Protein AF-A0A7S2IXT4-F1 (afdb_monomer_lite)

InterPro domains:
  IPR002108 Actin-depolymerising factor homology domain [PF00241] (6-108)
  IPR002108 Actin-depolymerising factor homology domain [PS51263] (1-108)
  IPR029006 ADF-H/Gelsolin-like domain superfamily [G3DSA:3.40.20.10] (1-112)

pLDDT: mean 83.12, std 17.05, range [40.16, 97.81]

Radius of gyration: 21.41 Å; chains: 1; bounding box: 54×70×47 Å

Secondary structure (DSSP, 8-state):
----TTT-------SSHHHHHHHHHHH-TT-EEEEEEEEEESSGGG-EEEEEEEEEE-TTS-HHHHHHHHTTHHHHHHHHHTTS-EEEEEEESSGGG--HHHHHHHHHHHHHHHHHHH-S---HHHHSSHHHHHHHHHHHHHHHSPP------PPPP------

Organism: NCBI:txid327968

Foldseek 3Di:
DADDLVVNDDQDDDLPFLVRVLVSLQVCLQDFDWDWGWFWFADDPLIDIAIEIETEHRQNHDPVNCVVRCVCVVSNVVSVCVVDPHQYYDYYDHSVVSDPVVVLVRSLVSVVVVVVVVDDDDPSPVRRDPVRRVVRSVVVVVVPPDPPDPDPPDPDDPDDDDD

Sequence (163 aa):
LQADPEALELVEGGEDSIEGMQRCIEGHPDLVMFGLLRMGFGEGRLRRTKYVFVHANGTGVSAVARGRLGANRSQMEEALGQLATITTAVEINDVKDLTLEDLIERVRKAAIIDDEVLGADSPSRSSYSVEAFRDALKEEQIAVTPTPTPEAAAPAPLIWKEK

Structure (mmCIF, N/CA/C/O backbone):
data_AF-A0A7S2IXT4-F1
#
_entry.id   AF-A0A7S2IXT4-F1
#
loop_
_atom_site.group_PDB
_atom_site.id
_atom_site.type_symbol
_atom_site.label_atom_id
_atom_site.label_alt_id
_atom_site.label_comp_id
_atom_site.label_asym_id
_atom_site.label_entity_id
_atom_site.label_seq_id
_atom_site.pdbx_PDB_ins_code
_atom_site.Cartn_x
_atom_site.Cartn_y
_atom_site.Cartn_z
_atom_site.occupancy
_atom_site.B_iso_or_equiv
_atom_site.auth_seq_id
_atom_site.auth_comp_id
_atom_site.auth_asym_id
_atom_site.auth_atom_id
_atom_site.pdbx_PDB_model_num
ATOM 1 N N . LEU A 1 1 ? -13.163 -8.308 12.264 1.00 54.47 1 LEU A N 1
ATOM 2 C CA . LEU A 1 1 ? -11.821 -8.742 11.833 1.00 54.47 1 LEU A CA 1
ATOM 3 C C . LEU A 1 1 ? -10.814 -7.919 12.622 1.00 54.47 1 LEU A C 1
ATOM 5 O O . LEU A 1 1 ? -10.891 -6.695 12.593 1.00 54.47 1 LEU A O 1
ATOM 9 N N . GLN A 1 2 ? -10.006 -8.567 13.455 1.00 64.44 2 GLN A N 1
ATOM 10 C CA . GLN A 1 2 ? -8.905 -7.923 14.173 1.00 64.44 2 GLN A CA 1
ATOM 11 C C . GLN A 1 2 ? -7.651 -8.163 13.334 1.00 64.44 2 GLN A C 1
ATOM 13 O O . GLN A 1 2 ? -7.458 -9.280 12.875 1.00 64.44 2 GLN A O 1
ATOM 18 N N . ALA A 1 3 ? -6.836 -7.137 13.089 1.00 74.75 3 ALA A N 1
ATOM 19 C CA . ALA A 1 3 ? -5.585 -7.320 12.360 1.00 74.75 3 ALA A CA 1
ATOM 20 C C . ALA A 1 3 ? -4.638 -8.203 13.184 1.00 74.75 3 ALA A C 1
ATOM 22 O O . ALA A 1 3 ? -4.150 -7.768 14.229 1.00 74.75 3 ALA A O 1
ATOM 23 N N . ASP A 1 4 ? -4.444 -9.441 12.739 1.00 84.19 4 ASP A N 1
ATOM 24 C CA . ASP A 1 4 ? -3.664 -10.471 13.418 1.00 84.19 4 ASP A CA 1
ATOM 25 C C . ASP A 1 4 ? -2.432 -10.832 12.561 1.00 84.19 4 ASP A C 1
ATOM 27 O O . ASP A 1 4 ? -2.603 -11.310 11.433 1.00 84.19 4 ASP A O 1
ATOM 31 N N . PRO A 1 5 ? -1.204 -10.588 13.059 1.00 83.19 5 PRO A N 1
ATOM 32 C CA . PRO A 1 5 ? 0.028 -10.839 12.314 1.00 83.19 5 PRO A CA 1
ATOM 33 C C . PRO A 1 5 ? 0.369 -12.326 12.155 1.00 83.19 5 PRO A C 1
ATOM 35 O O . PRO A 1 5 ? 1.197 -12.654 11.310 1.00 83.19 5 PRO A O 1
ATOM 38 N N . GLU A 1 6 ? -0.247 -13.221 12.932 1.00 85.56 6 GLU A N 1
ATOM 39 C CA . GLU A 1 6 ? -0.055 -14.668 12.800 1.00 85.56 6 GLU A CA 1
ATOM 40 C C . GLU A 1 6 ? -1.083 -15.279 11.846 1.00 85.56 6 GLU A C 1
ATOM 42 O O . GLU A 1 6 ? -0.736 -16.106 11.001 1.00 85.56 6 GLU A O 1
ATOM 47 N N . ALA A 1 7 ? -2.349 -14.866 11.965 1.00 86.50 7 ALA A N 1
ATOM 48 C CA . ALA A 1 7 ? -3.427 -15.416 11.147 1.00 86.50 7 ALA A CA 1
ATOM 49 C C . ALA A 1 7 ? -3.449 -14.846 9.719 1.00 86.50 7 ALA A C 1
ATOM 51 O O . ALA A 1 7 ? -3.840 -15.564 8.799 1.00 86.50 7 ALA A O 1
ATOM 52 N N . LEU A 1 8 ? -3.042 -13.578 9.536 1.00 83.56 8 LEU A N 1
ATOM 53 C CA . LEU A 1 8 ? -3.013 -12.864 8.249 1.00 83.56 8 LEU A CA 1
ATOM 54 C C . LEU A 1 8 ? -4.274 -13.104 7.398 1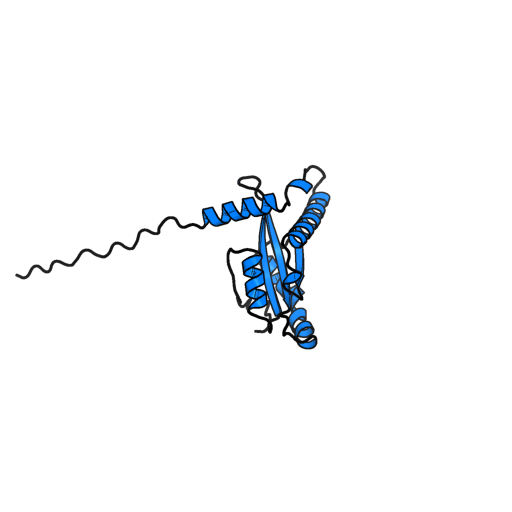.00 83.56 8 LEU A C 1
ATOM 56 O O . LEU A 1 8 ? -4.194 -13.467 6.223 1.00 83.56 8 LEU A O 1
ATOM 60 N N . GLU A 1 9 ? -5.450 -12.924 8.006 1.00 89.94 9 GLU A N 1
ATOM 61 C CA . GLU A 1 9 ? -6.727 -13.154 7.328 1.00 89.94 9 GLU A CA 1
ATOM 62 C C . GLU A 1 9 ? -6.841 -12.287 6.066 1.00 89.94 9 GLU A C 1
ATOM 64 O O . GLU A 1 9 ? -6.780 -11.054 6.117 1.00 89.94 9 GLU A O 1
ATOM 69 N N . LEU A 1 10 ? -7.010 -12.947 4.920 1.00 91.75 10 LEU A N 1
ATOM 70 C CA . LEU A 1 10 ? -7.128 -12.276 3.635 1.00 91.75 10 LEU A CA 1
ATOM 71 C C . LEU A 1 10 ? -8.504 -11.618 3.511 1.00 91.75 10 LEU A C 1
ATOM 73 O O . LEU A 1 10 ? -9.526 -12.302 3.522 1.00 91.75 10 LEU A O 1
ATOM 77 N N . VAL A 1 11 ? -8.513 -10.296 3.339 1.00 93.00 11 VAL A N 1
ATOM 78 C CA . VAL A 1 11 ? -9.725 -9.540 2.989 1.00 93.00 11 VAL A CA 1
ATOM 79 C C . VAL A 1 11 ? -10.005 -9.681 1.495 1.00 93.00 11 VAL A C 1
ATOM 81 O O . VAL A 1 11 ? -11.072 -10.138 1.099 1.00 93.00 11 VAL A O 1
ATOM 84 N N . GLU A 1 12 ? -9.024 -9.325 0.665 1.00 93.56 12 GLU A N 1
ATOM 85 C CA . GLU A 1 12 ? -9.125 -9.361 -0.792 1.00 93.56 12 GLU A CA 1
ATOM 86 C C . GLU A 1 12 ? -7.722 -9.388 -1.420 1.00 93.56 12 GLU A C 1
ATOM 88 O O . GLU A 1 12 ? -6.735 -9.011 -0.782 1.00 93.56 12 GLU A O 1
ATOM 93 N N . GLY A 1 13 ? -7.627 -9.817 -2.677 1.00 92.06 13 GLY A N 1
ATOM 94 C CA . GLY A 1 13 ? -6.412 -9.760 -3.485 1.00 92.06 13 GLY A CA 1
ATOM 95 C C . GLY A 1 13 ? -6.754 -9.795 -4.973 1.00 92.06 13 GLY A C 1
ATOM 96 O O . GLY A 1 13 ? -7.790 -10.330 -5.361 1.00 92.06 13 GLY A O 1
ATOM 97 N N . GLY A 1 14 ? -5.890 -9.226 -5.809 1.00 92.25 14 GLY A N 1
ATOM 98 C CA . GLY A 1 14 ? -6.131 -9.140 -7.245 1.00 92.25 14 GLY A CA 1
ATOM 99 C C . GLY A 1 14 ? -4.959 -8.534 -8.009 1.00 92.25 14 GLY A C 1
ATOM 100 O O . GLY A 1 14 ? -3.920 -8.207 -7.433 1.00 92.25 14 GLY A O 1
ATOM 101 N N . GLU A 1 15 ? -5.143 -8.390 -9.317 1.00 90.69 15 GLU A N 1
ATOM 102 C CA . GLU A 1 15 ? -4.109 -7.937 -10.260 1.00 90.69 15 GLU A CA 1
ATOM 103 C C . GLU A 1 15 ? -4.341 -6.509 -10.767 1.00 90.69 15 GLU A C 1
ATOM 105 O O . GLU A 1 15 ? -3.481 -5.927 -11.425 1.00 90.69 15 GLU A O 1
ATOM 110 N N . ASP A 1 16 ? -5.461 -5.902 -10.373 1.00 90.12 16 ASP A N 1
ATOM 111 C CA . ASP A 1 16 ? -5.884 -4.552 -10.766 1.00 90.12 16 ASP A CA 1
ATOM 112 C C . ASP A 1 16 ? -5.053 -3.441 -10.088 1.00 90.12 16 ASP A C 1
ATOM 114 O O . ASP A 1 16 ? -5.397 -2.259 -10.130 1.00 90.12 16 ASP A O 1
ATOM 118 N N . SER A 1 17 ? -3.950 -3.818 -9.436 1.00 93.19 17 SER A N 1
ATOM 119 C CA . SER A 1 17 ? -3.000 -2.930 -8.776 1.00 93.19 17 SER A CA 1
ATOM 120 C C . SER A 1 17 ? -3.696 -1.926 -7.839 1.00 93.19 17 SER A C 1
ATOM 122 O O . SER A 1 17 ? -4.489 -2.317 -6.979 1.00 93.19 17 SER A O 1
ATOM 124 N N . ILE A 1 18 ? -3.385 -0.635 -7.975 1.00 94.31 18 ILE A N 1
ATOM 125 C CA . ILE A 1 18 ? -3.924 0.443 -7.140 1.00 94.31 18 ILE A CA 1
ATOM 126 C C . ILE A 1 18 ? -5.448 0.495 -7.211 1.00 94.31 18 ILE A C 1
ATOM 128 O O . ILE A 1 18 ? -6.078 0.661 -6.174 1.00 94.31 18 ILE A O 1
ATOM 132 N N . GLU A 1 19 ? -6.050 0.313 -8.388 1.00 94.31 19 GLU A N 1
ATOM 133 C CA . GLU A 1 19 ? -7.507 0.404 -8.549 1.00 94.31 19 GLU A CA 1
ATOM 134 C C . GLU A 1 19 ? -8.226 -0.702 -7.765 1.00 94.31 19 GLU A C 1
ATOM 136 O O . GLU A 1 19 ? -9.224 -0.447 -7.089 1.00 94.31 19 GLU A O 1
ATOM 141 N N . GLY A 1 20 ? -7.694 -1.928 -7.803 1.00 94.81 20 GLY A N 1
ATOM 142 C CA . GLY A 1 20 ? -8.200 -3.039 -6.992 1.00 94.81 20 GLY A CA 1
ATOM 143 C C . GLY A 1 20 ? -8.073 -2.758 -5.496 1.00 94.81 20 GLY A C 1
ATOM 144 O O . GLY A 1 20 ? -9.020 -2.954 -4.736 1.00 94.81 20 GLY A O 1
ATOM 145 N N . MET A 1 21 ? -6.927 -2.220 -5.076 1.00 95.12 21 MET A N 1
ATOM 146 C CA . MET A 1 21 ? -6.692 -1.867 -3.677 1.00 95.12 21 MET A CA 1
ATOM 147 C C . MET A 1 21 ? -7.617 -0.744 -3.190 1.00 95.12 21 MET A C 1
ATOM 149 O O . MET A 1 21 ? -8.178 -0.853 -2.103 1.00 95.12 21 MET A O 1
ATOM 153 N N . GLN A 1 22 ? -7.815 0.307 -3.987 1.00 95.94 22 GLN A N 1
ATOM 154 C CA . GLN A 1 22 ? -8.740 1.398 -3.673 1.00 95.94 22 GLN A CA 1
ATOM 155 C C . GLN A 1 22 ? -10.167 0.873 -3.492 1.00 95.94 22 GLN A C 1
ATOM 157 O O . GLN A 1 22 ? -10.806 1.164 -2.482 1.00 95.94 22 GLN A O 1
ATOM 162 N N . ARG A 1 23 ? -10.630 0.031 -4.422 1.00 96.31 23 ARG A N 1
ATOM 163 C CA . ARG A 1 23 ? -11.957 -0.595 -4.371 1.00 96.31 23 ARG A CA 1
ATOM 164 C C . ARG A 1 23 ? -12.144 -1.452 -3.117 1.00 96.31 23 ARG A C 1
ATOM 166 O O . ARG A 1 23 ? -13.185 -1.358 -2.472 1.00 96.31 23 ARG A O 1
ATOM 173 N N . CYS A 1 24 ? -11.134 -2.243 -2.752 1.00 95.31 24 CYS A N 1
ATOM 174 C CA . CYS A 1 24 ? -11.143 -3.035 -1.521 1.00 95.31 24 CYS A CA 1
ATOM 175 C C . CYS A 1 24 ? -11.273 -2.134 -0.282 1.00 95.31 24 CYS A C 1
ATOM 177 O O . CYS A 1 24 ? -12.111 -2.393 0.583 1.00 95.31 24 CYS A O 1
ATOM 179 N N . ILE A 1 25 ? -10.511 -1.035 -0.219 1.00 95.00 25 ILE A N 1
ATOM 180 C CA . ILE A 1 25 ? -10.570 -0.086 0.901 1.00 95.00 25 ILE A CA 1
ATOM 181 C C . ILE A 1 25 ? -11.958 0.566 1.004 1.00 95.00 25 ILE A C 1
ATOM 183 O O . ILE A 1 25 ? -12.527 0.631 2.093 1.00 95.00 25 ILE A O 1
ATOM 187 N N . GLU A 1 26 ? -12.525 1.013 -0.119 1.00 95.50 26 GLU A N 1
ATOM 188 C CA . GLU A 1 26 ? -13.868 1.608 -0.177 1.00 95.50 26 GLU A CA 1
ATOM 189 C C . GLU A 1 26 ? -14.974 0.623 0.217 1.00 95.50 26 GLU A C 1
ATOM 191 O O . GLU A 1 26 ? -15.937 1.012 0.880 1.00 95.50 26 GLU A O 1
ATOM 196 N N . GLY A 1 27 ? -14.832 -0.652 -0.158 1.00 95.50 27 GLY A N 1
ATOM 197 C CA . GLY A 1 27 ? -15.779 -1.716 0.178 1.00 95.50 27 GLY A CA 1
ATOM 198 C C . GLY A 1 27 ? -15.811 -2.082 1.664 1.00 95.50 27 GLY A C 1
ATOM 199 O O . GLY A 1 27 ? -16.770 -2.709 2.116 1.00 95.50 27 GLY A O 1
ATOM 200 N N . HIS A 1 28 ? -14.805 -1.664 2.436 1.00 94.50 28 HIS A N 1
ATOM 201 C CA . HIS A 1 28 ? -14.631 -2.040 3.838 1.00 94.50 28 HIS A CA 1
ATOM 202 C C . HIS A 1 28 ? -14.417 -0.818 4.753 1.00 94.50 28 HIS A C 1
ATOM 204 O O . HIS A 1 28 ? -13.389 -0.712 5.432 1.00 94.50 28 HIS A O 1
ATOM 210 N N . PRO A 1 29 ? -15.398 0.104 4.848 1.00 94.50 29 PRO A N 1
ATOM 211 C CA . PRO A 1 29 ? -15.248 1.346 5.610 1.00 94.50 29 PRO A CA 1
ATOM 212 C C . PRO A 1 29 ? -15.056 1.118 7.117 1.00 94.50 29 PRO A C 1
ATOM 214 O O . PRO A 1 29 ? -14.514 1.983 7.797 1.00 94.50 29 PRO A O 1
ATOM 217 N N . ASP A 1 30 ? -15.461 -0.035 7.647 1.00 93.31 30 ASP A N 1
ATOM 218 C CA . ASP A 1 30 ? -15.422 -0.338 9.082 1.00 93.31 30 ASP A CA 1
ATOM 219 C C . ASP A 1 30 ? -14.187 -1.152 9.508 1.00 93.31 30 ASP A C 1
ATOM 221 O O . ASP A 1 30 ? -14.106 -1.601 10.657 1.00 93.31 30 ASP A O 1
ATOM 225 N N . LEU A 1 31 ? -13.218 -1.358 8.607 1.00 92.12 31 LEU A N 1
ATOM 226 C CA . LEU A 1 31 ? -12.018 -2.157 8.866 1.00 92.12 31 LEU A CA 1
ATOM 227 C C . LEU A 1 31 ? -10.736 -1.317 8.882 1.00 92.12 31 LEU A C 1
ATOM 229 O O . LEU A 1 31 ? -10.580 -0.353 8.137 1.00 92.12 31 LEU A O 1
ATOM 233 N N . VAL A 1 32 ? -9.784 -1.736 9.717 1.00 93.00 32 VAL A N 1
ATOM 234 C CA . VAL A 1 32 ? -8.366 -1.391 9.552 1.00 93.00 32 VAL A CA 1
ATOM 235 C C . VAL A 1 32 ? -7.717 -2.554 8.824 1.00 93.00 32 VAL A C 1
ATOM 237 O O . VAL A 1 32 ? -7.817 -3.696 9.273 1.00 93.00 32 VAL A O 1
ATOM 240 N N . MET A 1 33 ? -7.088 -2.262 7.695 1.00 94.75 33 MET A N 1
ATOM 241 C CA . MET A 1 33 ? -6.547 -3.253 6.777 1.00 94.75 33 MET A CA 1
ATOM 242 C C . MET A 1 33 ? -5.056 -3.030 6.578 1.00 94.75 33 MET A C 1
ATOM 244 O O . MET A 1 33 ? -4.557 -1.904 6.617 1.00 94.75 33 MET A O 1
ATOM 248 N N . PHE A 1 34 ? -4.358 -4.130 6.333 1.00 95.69 34 PHE A N 1
ATOM 249 C CA . PHE A 1 34 ? -2.951 -4.142 5.978 1.00 95.69 34 PHE A CA 1
ATOM 250 C C . PHE A 1 34 ? -2.790 -4.931 4.689 1.00 95.69 34 PHE A C 1
ATOM 252 O O . PHE A 1 34 ? -3.448 -5.953 4.504 1.00 95.69 34 PHE A O 1
ATOM 259 N N . GLY A 1 35 ? -1.926 -4.464 3.799 1.00 95.31 35 GLY A N 1
ATOM 260 C CA . GLY A 1 35 ? -1.737 -5.105 2.509 1.00 95.31 35 GLY A CA 1
ATOM 261 C C . GLY A 1 35 ? -0.378 -4.825 1.899 1.00 95.31 35 GLY A C 1
ATOM 262 O O . GLY A 1 35 ? 0.365 -3.947 2.340 1.00 95.31 35 GLY A O 1
ATOM 263 N N . LEU A 1 36 ? -0.072 -5.587 0.854 1.00 96.25 36 LEU A N 1
ATOM 264 C CA . LEU A 1 36 ? 1.081 -5.372 -0.005 1.00 96.25 36 LEU A CA 1
ATOM 265 C C . LEU A 1 36 ? 0.596 -5.007 -1.402 1.00 96.25 36 LEU A C 1
ATOM 267 O O . LEU A 1 36 ? -0.154 -5.756 -2.023 1.00 96.25 36 LEU A O 1
ATOM 271 N N . LEU A 1 37 ? 1.071 -3.878 -1.913 1.00 96.88 37 LEU A N 1
ATOM 272 C CA . LEU A 1 37 ? 0.890 -3.489 -3.302 1.00 96.88 37 LEU A CA 1
ATOM 273 C C . LEU A 1 37 ? 2.168 -3.796 -4.079 1.00 96.88 37 LEU A C 1
ATOM 275 O O . LEU A 1 37 ? 3.229 -3.241 -3.786 1.00 96.88 37 LEU A O 1
ATOM 279 N N . ARG A 1 38 ? 2.065 -4.656 -5.095 1.00 95.69 38 ARG A N 1
ATOM 280 C CA . ARG A 1 38 ? 3.151 -4.898 -6.049 1.00 95.69 38 ARG A CA 1
ATOM 281 C C . ARG A 1 38 ? 3.150 -3.809 -7.121 1.00 95.69 38 ARG A C 1
ATOM 283 O O . ARG A 1 38 ? 2.133 -3.575 -7.767 1.00 95.69 38 ARG A O 1
ATOM 290 N N . MET A 1 39 ? 4.306 -3.193 -7.345 1.00 95.62 39 MET A N 1
ATOM 291 C CA . MET A 1 39 ? 4.528 -2.218 -8.411 1.00 95.62 39 MET A CA 1
ATOM 292 C C . MET A 1 39 ? 5.710 -2.652 -9.279 1.00 95.62 39 MET A C 1
ATOM 294 O O . MET A 1 39 ? 6.846 -2.728 -8.804 1.00 95.62 39 MET A O 1
ATOM 298 N N . GLY A 1 40 ? 5.438 -2.959 -10.546 1.00 94.50 40 GLY A N 1
ATOM 299 C CA . GLY A 1 40 ? 6.457 -3.206 -11.564 1.00 94.50 40 GLY A CA 1
ATOM 300 C C . GLY A 1 40 ? 6.905 -1.907 -12.233 1.00 94.50 40 GLY A C 1
ATOM 301 O O . GLY A 1 40 ? 6.117 -0.979 -12.363 1.00 94.50 40 GLY A O 1
ATOM 302 N N . PHE A 1 41 ? 8.161 -1.838 -12.664 1.00 93.62 41 PHE A N 1
ATOM 303 C CA . PHE A 1 41 ? 8.721 -0.708 -13.402 1.00 93.62 41 PHE A CA 1
ATOM 304 C C . PHE A 1 41 ? 9.645 -1.203 -14.511 1.00 93.62 41 PHE A C 1
ATOM 306 O O . PHE A 1 41 ? 10.613 -1.914 -14.231 1.00 93.62 41 PHE A O 1
ATOM 313 N N . GLY A 1 42 ? 9.368 -0.794 -15.748 1.00 88.62 42 GLY A N 1
ATOM 314 C CA . GLY A 1 42 ? 10.098 -1.233 -16.936 1.00 88.62 42 GLY A CA 1
ATOM 315 C C . GLY A 1 42 ? 9.724 -2.651 -17.376 1.00 88.62 42 GLY A C 1
ATOM 316 O O . GLY A 1 42 ? 8.935 -3.332 -16.726 1.00 88.62 42 GLY A O 1
ATOM 317 N N . GLU A 1 43 ? 10.324 -3.103 -18.475 1.00 85.62 43 GLU A N 1
ATOM 318 C CA . GLU A 1 43 ? 9.950 -4.351 -19.153 1.00 85.62 43 GLU A CA 1
ATOM 319 C C . GLU A 1 43 ? 11.126 -5.336 -19.253 1.00 85.62 43 GLU A C 1
ATOM 321 O O . GLU A 1 43 ? 12.311 -4.961 -19.221 1.00 85.62 43 GLU A O 1
ATOM 326 N N . GLY A 1 44 ? 10.800 -6.623 -19.397 1.00 83.62 44 GLY A N 1
ATOM 327 C CA . GLY A 1 44 ? 11.773 -7.681 -19.660 1.00 83.62 44 GLY A CA 1
ATOM 328 C C . GLY A 1 44 ? 12.932 -7.716 -18.654 1.00 83.62 44 GLY A C 1
ATOM 329 O O . GLY A 1 44 ? 12.739 -7.789 -17.443 1.00 83.62 44 GLY A O 1
ATOM 330 N N . ARG A 1 45 ? 14.178 -7.674 -19.151 1.00 81.75 45 ARG A N 1
ATOM 331 C CA . ARG A 1 45 ? 15.392 -7.807 -18.314 1.00 81.75 45 ARG A CA 1
ATOM 332 C C . ARG A 1 45 ? 15.663 -6.616 -17.395 1.00 81.75 45 ARG A C 1
ATOM 334 O O . ARG A 1 45 ? 16.434 -6.760 -16.452 1.00 81.75 45 ARG A O 1
ATOM 341 N N . LEU A 1 46 ? 15.084 -5.452 -17.685 1.00 81.25 46 LEU A N 1
ATOM 342 C CA . LEU A 1 46 ? 15.260 -4.247 -16.873 1.00 81.25 46 LEU A CA 1
ATOM 343 C C . LEU A 1 46 ? 14.117 -4.044 -15.875 1.00 81.25 46 LEU A C 1
ATOM 345 O O . LEU A 1 46 ? 14.164 -3.088 -15.101 1.00 81.25 46 LEU A O 1
ATOM 349 N N . ARG A 1 47 ? 13.131 -4.950 -15.855 1.00 88.25 47 ARG A N 1
ATOM 350 C CA . ARG A 1 47 ? 11.982 -4.858 -14.963 1.00 88.25 47 ARG A CA 1
ATOM 351 C C . ARG A 1 47 ? 12.404 -4.904 -13.498 1.00 88.25 47 ARG A C 1
ATOM 353 O O . ARG A 1 47 ? 13.123 -5.802 -13.055 1.00 88.25 47 ARG A O 1
ATOM 360 N N . ARG A 1 48 ? 11.915 -3.939 -12.723 1.00 89.88 48 ARG A N 1
ATOM 361 C CA . ARG A 1 48 ? 12.080 -3.858 -11.268 1.00 89.88 48 ARG A CA 1
ATOM 362 C C . ARG A 1 48 ? 10.727 -3.998 -10.599 1.00 89.88 48 ARG A C 1
ATOM 364 O O . ARG A 1 48 ? 9.786 -3.313 -10.969 1.00 89.88 48 ARG A O 1
ATOM 371 N N . THR A 1 49 ? 10.647 -4.866 -9.599 1.00 93.69 49 THR A N 1
ATOM 372 C CA . THR A 1 49 ? 9.444 -5.018 -8.775 1.00 93.69 49 THR A CA 1
ATOM 373 C C . THR A 1 49 ? 9.709 -4.413 -7.409 1.00 93.69 49 THR A C 1
ATOM 375 O O . THR A 1 49 ? 10.741 -4.695 -6.799 1.00 93.69 49 THR A O 1
ATOM 378 N N . LYS A 1 50 ? 8.791 -3.571 -6.946 1.00 95.31 50 LYS A N 1
ATOM 379 C CA . LYS A 1 50 ? 8.808 -2.940 -5.629 1.00 95.31 50 LYS A CA 1
ATOM 380 C C . LYS A 1 50 ? 7.503 -3.263 -4.917 1.00 95.31 50 LYS A C 1
ATOM 382 O O . LYS A 1 50 ? 6.450 -3.307 -5.548 1.00 95.31 50 LYS A O 1
ATOM 387 N N . TYR A 1 51 ? 7.585 -3.506 -3.616 1.00 97.12 51 TYR A N 1
ATOM 388 C CA . TYR A 1 51 ? 6.421 -3.802 -2.789 1.00 97.12 51 TYR A CA 1
ATOM 389 C C . TYR A 1 51 ? 6.190 -2.658 -1.814 1.00 97.12 51 TYR A C 1
ATOM 391 O O . TYR A 1 51 ? 7.108 -2.248 -1.102 1.00 97.12 51 TYR A O 1
ATOM 399 N N . VAL A 1 52 ? 4.971 -2.132 -1.798 1.00 97.50 52 VAL A N 1
ATOM 400 C CA . VAL A 1 52 ? 4.552 -1.088 -0.867 1.00 97.50 52 VAL A CA 1
ATOM 401 C C . VAL A 1 52 ? 3.694 -1.726 0.212 1.00 97.50 52 VAL A C 1
ATOM 403 O O . VAL A 1 52 ? 2.677 -2.344 -0.097 1.00 97.50 52 VAL A O 1
ATOM 406 N N . PHE A 1 53 ? 4.090 -1.568 1.469 1.00 97.81 53 PHE A N 1
ATOM 407 C CA . PHE A 1 53 ? 3.229 -1.895 2.597 1.00 97.81 53 PHE A CA 1
ATOM 408 C C . PHE A 1 53 ? 2.173 -0.804 2.758 1.00 97.81 53 PHE A C 1
ATOM 410 O O . PHE A 1 53 ? 2.498 0.383 2.821 1.00 97.81 53 PHE A O 1
ATOM 417 N N . VAL A 1 54 ? 0.910 -1.204 2.832 1.00 97.06 54 VAL A N 1
ATOM 418 C CA . VAL A 1 54 ? -0.231 -0.297 2.940 1.00 97.06 54 VAL A CA 1
ATOM 419 C C . VAL A 1 54 ? -0.961 -0.578 4.242 1.00 97.06 54 VAL A C 1
ATOM 421 O O . VAL A 1 54 ? -1.439 -1.686 4.459 1.00 97.06 54 VAL A O 1
ATOM 424 N N . HIS A 1 55 ? -1.060 0.438 5.094 1.00 96.38 55 HIS A N 1
ATOM 425 C CA . HIS A 1 55 ? -1.928 0.474 6.265 1.00 96.38 55 HIS A CA 1
ATOM 426 C C . HIS A 1 55 ? -3.125 1.371 5.938 1.00 96.38 55 HIS A C 1
ATOM 428 O O . HIS A 1 55 ? -2.969 2.583 5.810 1.00 96.38 55 HIS A O 1
ATOM 434 N N . ALA A 1 56 ? -4.307 0.788 5.763 1.00 95.62 56 ALA A N 1
ATOM 435 C CA . ALA A 1 56 ? -5.512 1.517 5.392 1.00 95.62 56 ALA A CA 1
ATOM 436 C C . ALA A 1 56 ? -6.510 1.549 6.550 1.00 95.62 56 ALA A C 1
ATOM 438 O O . ALA A 1 56 ? -6.926 0.513 7.069 1.00 95.62 56 ALA A O 1
ATOM 439 N N . ASN A 1 57 ? -6.925 2.754 6.922 1.00 94.50 57 ASN A N 1
ATOM 440 C CA . ASN A 1 57 ? -7.993 2.988 7.874 1.00 94.50 57 ASN A CA 1
ATOM 441 C C . ASN A 1 57 ? -9.291 3.250 7.109 1.00 94.50 57 ASN A C 1
ATOM 443 O O . ASN A 1 57 ? -9.422 4.286 6.457 1.00 94.50 57 ASN A O 1
ATOM 447 N N . GLY A 1 58 ? -10.260 2.342 7.218 1.00 93.06 58 GLY A N 1
ATOM 448 C CA . GLY A 1 58 ? -11.601 2.576 6.700 1.00 93.06 58 GLY A CA 1
ATOM 449 C C . GLY A 1 58 ? -12.228 3.836 7.313 1.00 93.06 58 GLY A C 1
ATOM 450 O O . GLY A 1 58 ? -12.012 4.169 8.485 1.00 93.06 58 GLY A O 1
ATOM 451 N N . THR A 1 59 ? -13.015 4.556 6.514 1.00 93.94 59 THR A N 1
ATOM 452 C CA . THR A 1 59 ? -13.586 5.863 6.885 1.00 93.94 59 THR A CA 1
ATOM 453 C C . THR A 1 59 ? -14.603 5.790 8.031 1.00 93.94 59 THR A C 1
ATOM 455 O O . THR A 1 59 ? -14.798 6.776 8.744 1.00 93.94 59 THR A O 1
ATOM 458 N N . GLY A 1 60 ? -15.215 4.623 8.248 1.00 92.19 60 GLY A N 1
ATOM 459 C CA . GLY A 1 60 ? -16.135 4.315 9.346 1.00 92.19 60 GLY A CA 1
ATOM 460 C C . GLY A 1 60 ? -15.447 3.905 10.653 1.00 92.19 60 GLY A C 1
ATOM 461 O O . GLY A 1 60 ? -16.080 3.888 11.712 1.00 92.19 60 GLY A O 1
ATOM 462 N N . VAL A 1 61 ? -14.138 3.631 10.641 1.00 91.88 61 VAL A N 1
ATOM 463 C CA . VAL A 1 61 ? -13.416 3.224 11.852 1.00 91.88 61 VAL A CA 1
ATOM 464 C C . VAL A 1 61 ? -13.261 4.413 12.801 1.00 91.88 61 VAL A C 1
ATOM 466 O O . VAL A 1 61 ? -12.661 5.429 12.458 1.00 91.88 61 VAL A O 1
ATOM 469 N N . SER A 1 62 ? -13.734 4.284 14.044 1.00 91.88 62 SER A N 1
ATOM 470 C 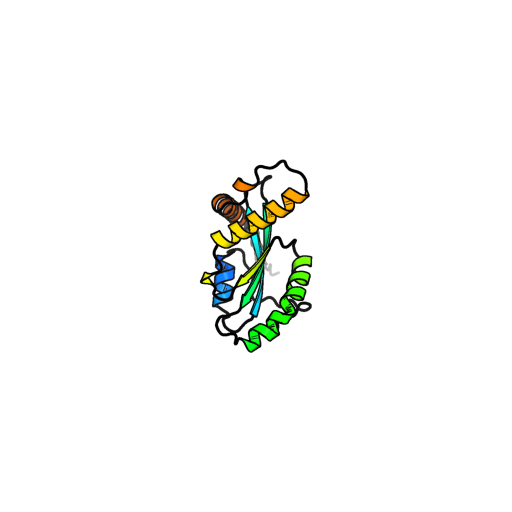CA . SER A 1 62 ? -13.559 5.334 15.060 1.00 91.88 62 SER A CA 1
ATOM 471 C C . SER A 1 62 ? -12.082 5.568 15.414 1.00 91.88 62 SER A C 1
ATOM 473 O O . SER A 1 62 ? -11.263 4.653 15.353 1.00 91.88 62 SER A O 1
ATOM 475 N N . ALA A 1 63 ? -11.729 6.775 15.871 1.00 90.25 63 ALA A N 1
ATOM 476 C CA . ALA A 1 63 ? -10.349 7.103 16.256 1.00 90.25 63 ALA A CA 1
ATOM 477 C C . ALA A 1 63 ? -9.767 6.147 17.318 1.00 90.25 63 ALA A C 1
ATOM 479 O O . ALA A 1 63 ? -8.600 5.768 17.240 1.00 90.25 63 ALA A O 1
ATOM 480 N N . VAL A 1 64 ? -10.591 5.713 18.278 1.00 89.88 64 VAL A N 1
ATOM 481 C CA . VAL A 1 64 ? -10.189 4.747 19.313 1.00 89.88 64 VAL A CA 1
ATOM 482 C C . VAL A 1 64 ? -9.938 3.366 18.705 1.00 89.88 64 VAL A C 1
ATOM 484 O O . VAL A 1 64 ? -8.937 2.725 19.024 1.00 89.88 64 VAL A O 1
ATOM 487 N N . ALA A 1 65 ? -10.816 2.913 17.805 1.00 87.88 65 ALA A N 1
ATOM 488 C CA . ALA A 1 65 ? -10.643 1.638 17.117 1.00 87.88 65 ALA A CA 1
ATOM 489 C C . ALA A 1 65 ? -9.397 1.643 16.217 1.00 87.88 65 ALA A C 1
ATOM 491 O O . ALA A 1 65 ? -8.635 0.678 16.266 1.00 87.88 65 ALA A O 1
ATOM 492 N N . ARG A 1 66 ? -9.130 2.743 15.495 1.00 90.06 66 ARG A N 1
ATOM 493 C CA . ARG A 1 66 ? -7.893 2.933 14.717 1.00 90.06 66 ARG A CA 1
ATOM 494 C C . ARG A 1 66 ? -6.653 2.821 15.593 1.00 90.06 66 ARG A C 1
ATOM 496 O O . ARG A 1 66 ? -5.760 2.053 15.272 1.00 90.06 66 ARG A O 1
ATOM 503 N N . GLY A 1 67 ? -6.621 3.513 16.735 1.00 86.75 67 GLY A N 1
ATOM 504 C CA . GLY A 1 67 ? -5.487 3.437 17.661 1.00 86.75 67 GLY A CA 1
ATOM 505 C C . GLY A 1 67 ? -5.238 2.020 18.187 1.00 86.75 67 GLY A C 1
ATOM 506 O O . GLY A 1 67 ? -4.095 1.579 18.263 1.00 86.75 67 GLY A O 1
ATOM 507 N N . ARG A 1 68 ? -6.306 1.277 18.505 1.00 86.75 68 ARG A N 1
ATOM 508 C CA . ARG A 1 68 ? -6.190 -0.103 18.996 1.00 86.75 68 ARG A CA 1
ATOM 509 C C . ARG A 1 68 ? -5.729 -1.078 17.912 1.00 86.75 68 ARG A C 1
ATOM 511 O O . ARG A 1 68 ? -4.875 -1.910 18.181 1.00 86.75 68 ARG A O 1
ATOM 518 N N . LEU A 1 69 ? -6.320 -1.012 16.720 1.00 83.50 69 LEU A N 1
ATOM 519 C CA . LEU A 1 69 ? -6.025 -1.941 15.622 1.00 83.50 69 LEU A CA 1
ATOM 520 C C . LEU A 1 69 ? -4.695 -1.602 14.931 1.00 83.50 69 LEU A C 1
ATOM 522 O O . LEU A 1 69 ? -3.935 -2.501 14.585 1.00 83.50 69 LEU A O 1
ATOM 526 N N . GLY A 1 70 ? -4.368 -0.313 14.825 1.00 83.50 70 GLY A N 1
ATOM 527 C CA . GLY A 1 70 ? -3.086 0.180 14.327 1.00 83.50 70 GLY A CA 1
ATOM 528 C C . GLY A 1 70 ? -1.902 -0.137 15.245 1.00 83.50 70 GLY A C 1
ATOM 529 O O . GLY A 1 70 ? -0.761 -0.083 14.795 1.00 83.50 70 GLY A O 1
ATOM 530 N N . ALA A 1 71 ? -2.135 -0.539 16.501 1.00 86.50 71 ALA A N 1
ATOM 531 C CA . ALA A 1 71 ? -1.071 -0.982 17.408 1.00 86.50 71 ALA A CA 1
ATOM 532 C C . ALA A 1 71 ? -0.287 -2.187 16.857 1.00 86.50 71 ALA A C 1
ATOM 534 O O . ALA A 1 71 ? 0.895 -2.345 17.160 1.00 86.50 71 ALA A O 1
ATOM 535 N N . ASN A 1 72 ? -0.919 -2.992 15.997 1.00 88.50 72 ASN A N 1
ATOM 536 C CA . ASN A 1 72 ? -0.287 -4.143 15.360 1.00 88.50 72 ASN A CA 1
ATOM 537 C C . ASN A 1 72 ? 0.476 -3.783 14.077 1.00 88.50 72 ASN A C 1
ATOM 539 O O . ASN A 1 72 ? 1.080 -4.667 13.482 1.00 88.50 72 ASN A O 1
ATOM 543 N N . ARG A 1 73 ? 0.512 -2.506 13.657 1.00 93.69 73 ARG A N 1
ATOM 544 C CA . ARG A 1 73 ? 1.139 -2.064 12.397 1.00 93.69 73 ARG A CA 1
ATOM 545 C C . ARG A 1 73 ? 2.542 -2.637 12.204 1.00 93.69 73 ARG A C 1
ATOM 547 O O . ARG A 1 73 ? 2.804 -3.213 11.158 1.00 93.69 73 ARG A O 1
ATOM 554 N N . SER A 1 74 ? 3.431 -2.492 13.188 1.00 94.38 74 SER A N 1
ATOM 555 C CA . SER A 1 74 ? 4.821 -2.955 13.052 1.00 94.38 74 SER A CA 1
ATOM 556 C C . SER A 1 74 ? 4.925 -4.476 12.922 1.00 94.38 74 SER A C 1
ATOM 558 O O . SER A 1 74 ? 5.736 -4.961 12.146 1.00 94.38 74 SER A O 1
ATOM 560 N N . GLN A 1 75 ? 4.079 -5.223 13.639 1.00 94.12 75 GLN A N 1
ATOM 561 C CA . GLN A 1 75 ? 4.046 -6.688 13.565 1.00 94.12 75 GLN A CA 1
ATOM 562 C C . GLN A 1 75 ? 3.472 -7.154 12.221 1.00 94.12 75 GLN A C 1
ATOM 564 O O . GLN A 1 75 ? 3.977 -8.101 11.632 1.00 94.12 75 GLN A O 1
ATOM 569 N N . MET A 1 76 ? 2.459 -6.455 11.701 1.00 95.31 76 MET A N 1
ATOM 570 C CA . MET A 1 76 ? 1.913 -6.705 10.364 1.00 95.31 76 MET A CA 1
ATOM 571 C C . MET A 1 76 ? 2.940 -6.401 9.271 1.00 95.31 76 MET A C 1
ATOM 573 O O . MET A 1 76 ? 3.055 -7.157 8.311 1.00 95.31 76 MET A O 1
ATOM 577 N N . GLU A 1 77 ? 3.689 -5.305 9.409 1.00 96.56 77 GLU A N 1
ATOM 578 C CA . GLU A 1 77 ? 4.761 -4.925 8.485 1.00 96.56 77 GLU A CA 1
ATOM 579 C C . GLU A 1 77 ? 5.877 -5.977 8.477 1.00 96.56 77 GLU A C 1
ATOM 581 O O . GLU A 1 77 ? 6.308 -6.402 7.409 1.00 96.56 77 GLU A O 1
ATOM 586 N N . GLU A 1 78 ? 6.282 -6.471 9.649 1.00 95.75 78 GLU A N 1
ATOM 587 C CA . GLU A 1 78 ? 7.257 -7.557 9.774 1.00 95.75 78 GLU A CA 1
ATOM 588 C C . GLU A 1 78 ? 6.745 -8.869 9.163 1.00 95.75 78 GLU A C 1
ATOM 590 O O . GLU A 1 78 ? 7.460 -9.496 8.381 1.00 95.75 78 GLU A O 1
ATOM 595 N N . ALA A 1 79 ? 5.503 -9.258 9.464 1.00 94.81 79 ALA A N 1
ATOM 596 C CA . ALA A 1 79 ? 4.894 -10.483 8.952 1.00 94.81 79 ALA A CA 1
ATOM 597 C C . ALA A 1 79 ? 4.770 -10.463 7.419 1.00 94.81 79 ALA A C 1
ATOM 599 O O . ALA A 1 79 ? 5.181 -11.408 6.745 1.00 94.81 79 ALA A O 1
ATOM 600 N N . LEU A 1 80 ? 4.280 -9.360 6.846 1.00 94.75 80 LEU A N 1
ATOM 601 C CA . LEU A 1 80 ? 4.210 -9.178 5.393 1.00 94.75 80 LEU A CA 1
ATOM 602 C C . LEU A 1 80 ? 5.604 -9.037 4.762 1.00 94.75 80 LEU A C 1
ATOM 604 O O . LEU A 1 80 ? 5.816 -9.481 3.633 1.00 94.75 80 LEU A O 1
ATOM 608 N N . GLY A 1 81 ? 6.574 -8.496 5.501 1.00 94.88 81 GLY A N 1
ATOM 609 C CA . GLY A 1 81 ? 7.978 -8.421 5.102 1.00 94.88 81 GLY A CA 1
ATOM 610 C C . GLY A 1 81 ? 8.647 -9.787 4.912 1.00 94.88 81 GLY A C 1
ATOM 611 O O . GLY A 1 81 ? 9.599 -9.895 4.140 1.00 94.88 81 GLY A O 1
ATOM 612 N N . GLN A 1 82 ? 8.126 -10.849 5.539 1.00 94.38 82 GLN A N 1
ATOM 613 C CA . GLN A 1 82 ? 8.577 -12.224 5.283 1.00 94.38 82 GLN A CA 1
ATOM 614 C C . GLN A 1 82 ? 8.151 -12.737 3.897 1.00 94.38 82 GLN A C 1
ATOM 616 O O . GLN A 1 82 ? 8.771 -13.656 3.365 1.00 94.38 82 GLN A O 1
ATOM 621 N N . LEU A 1 83 ? 7.100 -12.159 3.301 1.00 92.56 83 LEU A N 1
ATOM 622 C CA . LEU A 1 83 ? 6.581 -12.556 1.987 1.00 92.56 83 LEU A CA 1
ATOM 623 C C . LEU A 1 83 ? 7.250 -11.790 0.842 1.00 92.56 83 LEU A C 1
ATOM 625 O O . LEU A 1 83 ? 7.402 -12.324 -0.257 1.00 92.56 83 LEU A O 1
ATOM 629 N N . ALA A 1 84 ? 7.628 -10.533 1.080 1.00 94.19 84 ALA A N 1
ATOM 630 C CA . ALA A 1 84 ? 8.254 -9.680 0.082 1.00 94.19 84 ALA A CA 1
ATOM 631 C C . ALA A 1 84 ? 9.108 -8.580 0.720 1.00 94.19 84 ALA A C 1
ATOM 633 O O . ALA A 1 84 ? 8.779 -8.045 1.775 1.00 94.19 84 ALA A O 1
ATOM 634 N N . THR A 1 85 ? 10.171 -8.165 0.024 1.00 94.56 85 THR A N 1
ATOM 635 C CA . THR A 1 85 ? 10.982 -7.017 0.444 1.00 94.56 85 THR A CA 1
ATOM 636 C C . THR A 1 85 ? 10.192 -5.721 0.281 1.00 94.56 85 THR A C 1
ATOM 638 O O . THR A 1 85 ? 10.049 -5.189 -0.826 1.00 94.56 85 THR A O 1
ATOM 641 N N . ILE A 1 86 ? 9.688 -5.208 1.402 1.00 96.06 86 ILE A N 1
ATOM 642 C CA . ILE A 1 86 ? 8.978 -3.933 1.472 1.00 96.06 86 ILE A CA 1
ATOM 643 C C . ILE A 1 86 ? 9.958 -2.808 1.133 1.00 96.06 86 ILE A C 1
ATOM 645 O O . ILE A 1 86 ? 11.002 -2.653 1.754 1.00 96.06 86 ILE A O 1
ATOM 649 N N . THR A 1 87 ? 9.613 -2.026 0.115 1.00 95.31 87 THR A N 1
ATOM 650 C CA . THR A 1 87 ? 10.387 -0.865 -0.342 1.00 95.31 87 THR A CA 1
ATOM 651 C C . THR A 1 87 ? 10.000 0.392 0.425 1.00 95.31 87 THR A C 1
ATOM 653 O O . THR A 1 87 ? 10.835 1.228 0.746 1.00 95.31 87 THR A O 1
ATOM 656 N N . THR A 1 88 ? 8.708 0.567 0.685 1.00 96.25 88 THR A N 1
ATOM 657 C CA . THR A 1 88 ? 8.197 1.713 1.432 1.00 96.25 88 THR A CA 1
ATOM 658 C C . THR A 1 88 ? 6.865 1.360 2.079 1.00 96.25 88 THR A C 1
ATOM 660 O O . THR A 1 88 ? 6.190 0.422 1.653 1.00 96.25 88 THR A O 1
ATOM 663 N N . ALA A 1 89 ? 6.495 2.120 3.103 1.00 96.69 89 ALA A N 1
ATOM 664 C CA . ALA A 1 89 ? 5.261 1.956 3.850 1.00 96.69 89 ALA A CA 1
ATOM 665 C C . ALA A 1 89 ? 4.411 3.225 3.742 1.00 96.69 89 ALA A C 1
ATOM 667 O O . ALA A 1 89 ? 4.923 4.346 3.832 1.00 96.69 89 ALA A O 1
ATOM 668 N N . VAL A 1 90 ? 3.101 3.059 3.581 1.00 96.38 90 VAL A N 1
ATOM 669 C CA . VAL A 1 90 ? 2.138 4.163 3.544 1.00 96.38 90 VAL A CA 1
ATOM 670 C C . VAL A 1 90 ? 0.990 3.910 4.508 1.00 96.38 90 VAL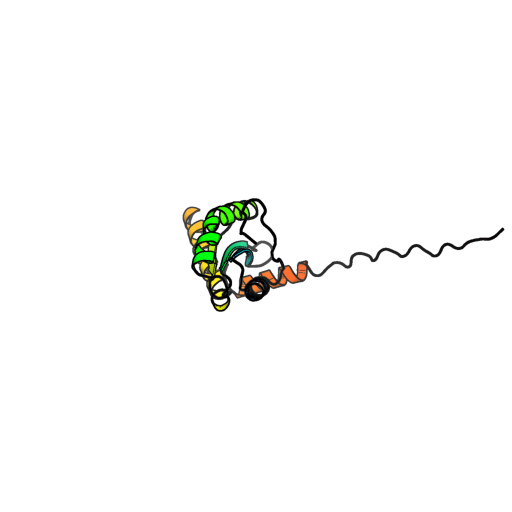 A C 1
ATOM 672 O O . VAL A 1 90 ? 0.572 2.774 4.714 1.00 96.38 90 VAL A O 1
ATOM 675 N N . GLU A 1 91 ? 0.486 4.991 5.094 1.00 95.62 91 GLU A N 1
ATOM 676 C CA . GLU A 1 91 ? -0.740 4.986 5.881 1.00 95.62 91 GLU A CA 1
ATOM 677 C C . GLU A 1 91 ? -1.785 5.846 5.178 1.00 95.62 91 GLU A C 1
ATOM 679 O O . GLU A 1 91 ? -1.486 6.974 4.780 1.00 95.62 91 GLU A O 1
ATOM 684 N N . ILE A 1 92 ? -2.987 5.297 5.023 1.00 94.94 92 ILE A N 1
ATOM 685 C CA . ILE A 1 92 ? -4.086 5.873 4.255 1.00 94.94 92 ILE A CA 1
ATOM 686 C C . ILE A 1 92 ? -5.295 6.027 5.176 1.00 94.94 92 ILE A C 1
ATOM 688 O O . ILE A 1 92 ? -5.699 5.075 5.841 1.00 94.94 92 ILE A O 1
ATOM 692 N N . ASN A 1 93 ? -5.866 7.231 5.214 1.00 92.75 93 ASN A N 1
ATOM 693 C CA . ASN A 1 93 ? -7.078 7.538 5.985 1.00 92.75 93 ASN A CA 1
ATOM 694 C C . ASN A 1 93 ? -8.276 7.887 5.091 1.00 92.75 93 ASN A C 1
ATOM 696 O O . ASN A 1 93 ? -9.419 7.778 5.527 1.00 92.75 93 ASN A O 1
ATOM 700 N N . ASP A 1 94 ? -8.010 8.293 3.851 1.00 90.88 94 ASP A N 1
ATOM 701 C CA . ASP A 1 94 ? -8.988 8.449 2.784 1.00 90.88 94 ASP A CA 1
ATOM 702 C C . ASP A 1 94 ? -8.400 7.804 1.525 1.00 90.88 94 ASP A C 1
ATOM 704 O O . ASP A 1 94 ? -7.229 7.997 1.201 1.00 90.88 94 ASP A O 1
ATOM 708 N N . VAL A 1 95 ? -9.203 7.020 0.810 1.00 93.12 95 VAL A N 1
ATOM 709 C CA . VAL A 1 95 ? -8.786 6.341 -0.424 1.00 93.12 95 VAL A CA 1
ATOM 710 C C . VAL A 1 95 ? -8.284 7.318 -1.492 1.00 93.12 95 VAL A C 1
ATOM 712 O O . VAL A 1 95 ? -7.426 6.963 -2.297 1.00 93.12 95 VAL A O 1
ATOM 715 N N . LYS A 1 96 ? -8.755 8.572 -1.468 1.00 92.12 96 LYS A N 1
ATOM 716 C CA . LYS A 1 96 ? -8.308 9.635 -2.379 1.00 92.12 96 LYS A CA 1
ATOM 717 C C . LYS A 1 96 ? -6.831 9.981 -2.214 1.00 92.12 96 LYS A C 1
ATOM 719 O O . LYS A 1 96 ? -6.233 10.489 -3.158 1.00 92.12 96 LYS A O 1
ATOM 724 N N . ASP A 1 97 ? -6.253 9.689 -1.051 1.00 89.62 97 ASP A N 1
ATOM 725 C CA . ASP A 1 97 ? -4.831 9.902 -0.773 1.00 89.62 97 ASP A CA 1
ATOM 726 C C . ASP A 1 97 ? -3.953 8.778 -1.356 1.00 89.62 97 ASP A C 1
ATOM 728 O O . ASP A 1 97 ? -2.727 8.896 -1.397 1.00 89.62 97 ASP A O 1
ATOM 732 N N . LEU A 1 98 ? -4.553 7.670 -1.809 1.00 94.06 98 LEU A N 1
ATOM 733 C CA . LEU A 1 98 ? -3.846 6.554 -2.434 1.00 94.06 98 LEU A CA 1
ATOM 734 C C . LEU A 1 98 ? -3.725 6.784 -3.946 1.00 94.06 98 LEU A C 1
ATOM 736 O O . LEU A 1 98 ? -4.390 6.118 -4.736 1.00 94.06 98 LEU A O 1
ATOM 740 N N . THR A 1 99 ? -2.893 7.740 -4.359 1.00 95.38 99 THR A N 1
ATOM 741 C CA . THR A 1 99 ? -2.673 8.049 -5.783 1.00 95.38 99 THR A CA 1
ATOM 742 C C . THR A 1 99 ? -1.465 7.305 -6.357 1.00 95.38 99 THR A C 1
ATOM 744 O O . THR A 1 99 ? -0.508 6.977 -5.647 1.00 95.38 99 THR A O 1
ATOM 747 N N . LEU A 1 100 ? -1.491 7.037 -7.667 1.00 95.06 100 LEU A N 1
ATOM 748 C CA . LEU A 1 100 ? -0.372 6.401 -8.368 1.00 95.06 100 LEU A CA 1
ATOM 749 C C . LEU A 1 100 ? 0.880 7.276 -8.316 1.00 95.06 100 LEU A C 1
ATOM 751 O O . LEU A 1 100 ? 1.977 6.782 -8.060 1.00 95.06 100 LEU A O 1
ATOM 755 N N . GLU A 1 101 ? 0.711 8.571 -8.543 1.00 94.75 101 GLU A N 1
ATOM 756 C CA . GLU A 1 101 ? 1.779 9.556 -8.555 1.00 94.75 101 GLU A CA 1
ATOM 757 C C . GLU A 1 101 ? 2.485 9.608 -7.196 1.00 94.75 101 GLU A C 1
ATOM 759 O O . GLU A 1 101 ? 3.710 9.480 -7.140 1.00 94.75 101 GLU A O 1
ATOM 764 N N . ASP A 1 102 ? 1.733 9.693 -6.094 1.00 94.25 102 ASP A N 1
ATOM 765 C CA . ASP A 1 102 ? 2.316 9.749 -4.752 1.00 94.25 102 ASP A CA 1
ATOM 766 C C . ASP A 1 102 ? 3.067 8.463 -4.396 1.00 94.25 102 ASP A C 1
ATOM 768 O O . ASP A 1 102 ? 4.146 8.512 -3.796 1.00 94.25 102 ASP A O 1
ATOM 772 N N . LEU A 1 103 ? 2.530 7.302 -4.779 1.00 95.31 103 LEU A N 1
ATOM 773 C CA . LEU A 1 103 ? 3.189 6.019 -4.556 1.00 95.31 103 LEU A CA 1
ATOM 774 C C . LEU A 1 103 ? 4.483 5.890 -5.358 1.00 95.31 103 LEU A C 1
ATOM 776 O O . LEU A 1 103 ? 5.503 5.486 -4.797 1.00 95.31 103 LEU A O 1
ATOM 780 N N . ILE A 1 104 ? 4.480 6.279 -6.635 1.00 95.00 104 ILE A N 1
ATOM 781 C CA . ILE A 1 104 ? 5.689 6.265 -7.467 1.00 95.00 104 ILE A CA 1
ATOM 782 C C . ILE A 1 104 ? 6.750 7.197 -6.886 1.00 95.00 104 ILE A C 1
ATOM 784 O O . ILE A 1 104 ? 7.914 6.806 -6.797 1.00 95.00 104 ILE A O 1
ATOM 788 N N . GLU A 1 105 ? 6.377 8.401 -6.447 1.00 93.81 105 GLU A N 1
ATOM 789 C CA . GLU A 1 105 ? 7.327 9.324 -5.821 1.00 93.81 105 GLU A CA 1
ATOM 790 C C . GLU A 1 105 ? 7.926 8.746 -4.532 1.00 93.81 105 GLU A C 1
ATOM 792 O O . GLU A 1 105 ? 9.132 8.877 -4.298 1.00 93.81 105 GLU A O 1
ATOM 797 N N . ARG A 1 106 ? 7.124 8.070 -3.700 1.00 94.38 106 ARG A N 1
ATOM 798 C CA . ARG A 1 106 ? 7.615 7.397 -2.484 1.00 94.38 106 ARG A CA 1
ATOM 799 C C . ARG A 1 106 ? 8.558 6.243 -2.812 1.00 94.38 106 ARG A C 1
ATOM 801 O O . ARG A 1 106 ? 9.642 6.170 -2.234 1.00 94.38 106 ARG A O 1
ATOM 808 N N . VAL A 1 107 ? 8.185 5.388 -3.765 1.00 93.94 107 VAL A N 1
ATOM 809 C CA . VAL A 1 107 ? 9.020 4.272 -4.232 1.00 93.94 107 VAL A CA 1
ATOM 810 C C . VAL A 1 107 ? 10.337 4.782 -4.807 1.00 93.94 107 VAL A C 1
ATOM 812 O O . VAL A 1 107 ? 11.394 4.252 -4.474 1.00 93.94 107 VAL A O 1
ATOM 815 N N . ARG A 1 108 ? 10.300 5.842 -5.622 1.00 91.12 108 ARG A N 1
ATOM 816 C CA . ARG A 1 108 ? 11.501 6.445 -6.206 1.00 91.12 108 ARG A CA 1
ATOM 817 C C . ARG A 1 108 ? 12.444 6.961 -5.126 1.00 91.12 108 ARG A C 1
ATOM 819 O O . ARG A 1 108 ? 13.639 6.695 -5.194 1.00 91.12 108 ARG A O 1
ATOM 826 N N . LYS A 1 109 ? 11.926 7.690 -4.132 1.00 90.25 109 LYS A N 1
ATOM 827 C CA . LYS A 1 109 ? 12.742 8.209 -3.022 1.00 90.25 109 LYS A CA 1
ATOM 828 C C . LYS A 1 109 ? 13.386 7.080 -2.223 1.00 90.25 109 LYS A C 1
ATOM 830 O O . LYS A 1 109 ? 14.579 7.157 -1.957 1.00 90.25 109 LYS A O 1
ATOM 835 N N . ALA A 1 110 ? 12.623 6.040 -1.890 1.00 89.06 110 ALA A N 1
ATOM 836 C CA . ALA A 1 110 ? 13.148 4.878 -1.180 1.00 89.06 110 ALA A CA 1
ATOM 837 C C . ALA A 1 110 ? 14.238 4.156 -1.991 1.00 89.06 110 ALA A C 1
ATOM 839 O O . ALA A 1 110 ? 15.316 3.893 -1.474 1.00 89.06 110 ALA A O 1
ATOM 840 N N . ALA A 1 111 ? 14.010 3.938 -3.289 1.00 85.25 111 ALA A N 1
ATOM 841 C CA . ALA A 1 111 ? 14.978 3.271 -4.154 1.00 85.25 111 ALA A CA 1
ATOM 842 C C . ALA A 1 111 ? 16.289 4.060 -4.334 1.00 85.25 111 ALA A C 1
ATOM 844 O O . ALA A 1 111 ? 17.344 3.450 -4.453 1.00 85.25 111 ALA A O 1
ATOM 845 N N . ILE A 1 112 ? 16.244 5.400 -4.345 1.00 76.50 112 ILE A N 1
ATOM 846 C CA . ILE A 1 112 ? 17.462 6.228 -4.395 1.00 76.50 112 ILE A CA 1
ATOM 847 C C . ILE A 1 112 ? 18.281 6.067 -3.111 1.00 76.50 112 ILE A C 1
ATOM 849 O O . ILE A 1 112 ? 19.499 5.952 -3.190 1.00 76.50 112 ILE A O 1
ATOM 853 N N . ILE A 1 113 ? 17.624 6.047 -1.946 1.00 68.81 113 ILE A N 1
ATOM 854 C CA . ILE A 1 113 ? 18.303 5.865 -0.655 1.00 68.81 113 ILE A CA 1
ATOM 855 C C . ILE A 1 113 ? 19.018 4.508 -0.621 1.00 68.81 113 ILE A C 1
ATOM 857 O O . ILE A 1 113 ? 20.169 4.441 -0.199 1.00 68.81 113 ILE A O 1
ATOM 861 N N . ASP A 1 114 ? 18.371 3.453 -1.120 1.00 64.38 114 ASP A N 1
ATOM 862 C CA . ASP A 1 114 ? 18.985 2.125 -1.217 1.00 64.38 114 ASP A CA 1
ATOM 863 C C . ASP A 1 114 ? 20.216 2.120 -2.148 1.00 64.38 114 ASP A C 1
ATOM 865 O O . ASP A 1 114 ? 21.240 1.521 -1.818 1.00 64.38 114 ASP A O 1
ATOM 869 N N . ASP A 1 115 ? 20.147 2.813 -3.292 1.00 61.38 115 ASP A N 1
ATOM 870 C CA . ASP A 1 115 ? 21.245 2.891 -4.267 1.00 61.38 115 ASP A CA 1
ATOM 871 C C . ASP A 1 115 ? 22.436 3.733 -3.753 1.00 61.38 115 ASP A C 1
ATOM 873 O O . ASP A 1 115 ? 23.592 3.374 -3.988 1.00 61.38 115 ASP A O 1
ATOM 877 N N . GLU A 1 116 ? 22.194 4.830 -3.019 1.00 59.06 116 GLU A N 1
ATOM 878 C CA . GLU A 1 116 ? 23.257 5.670 -2.433 1.00 59.06 116 GLU A CA 1
ATOM 879 C C . GLU A 1 116 ? 24.124 4.898 -1.425 1.00 59.06 116 GLU A C 1
ATOM 881 O O . GLU A 1 116 ? 25.322 5.163 -1.298 1.00 59.06 116 GLU A O 1
ATOM 886 N N . VAL A 1 117 ? 23.550 3.895 -0.756 1.00 58.75 117 VAL A N 1
ATOM 887 C CA . VAL A 1 117 ? 24.271 3.000 0.160 1.00 58.75 117 VAL A CA 1
ATOM 888 C C . VAL A 1 117 ? 25.141 1.979 -0.596 1.00 58.75 117 VAL A C 1
ATOM 890 O O . VAL A 1 117 ? 26.112 1.471 -0.034 1.00 58.75 117 VAL A O 1
ATOM 893 N N . LEU A 1 118 ? 24.852 1.700 -1.875 1.00 55.25 118 LEU A N 1
ATOM 894 C CA . LEU A 1 118 ? 25.472 0.620 -2.659 1.00 55.25 118 LEU A CA 1
ATOM 895 C C . LEU A 1 118 ? 26.524 1.068 -3.694 1.00 55.25 118 LEU A C 1
ATOM 897 O O . LEU A 1 118 ? 27.106 0.221 -4.371 1.00 55.25 118 LEU A O 1
ATOM 901 N N . GLY A 1 119 ? 26.863 2.359 -3.756 1.00 51.59 119 GLY A N 1
ATOM 902 C CA . GLY A 1 119 ? 27.923 2.889 -4.621 1.00 51.59 119 GLY A CA 1
ATOM 903 C C . GLY A 1 119 ? 27.375 3.534 -5.895 1.00 51.59 119 GLY A C 1
ATOM 904 O O . GLY A 1 119 ? 26.598 2.947 -6.643 1.00 51.59 119 GLY A O 1
ATOM 905 N N . ALA A 1 120 ? 27.776 4.786 -6.117 1.00 50.69 120 ALA A N 1
ATOM 906 C CA . ALA A 1 120 ? 27.210 5.677 -7.118 1.00 50.69 120 ALA A CA 1
ATOM 907 C C . ALA A 1 120 ? 27.602 5.288 -8.551 1.00 50.69 120 ALA A C 1
ATOM 909 O O . ALA A 1 120 ? 28.649 5.707 -9.024 1.00 50.69 120 ALA A O 1
ATOM 910 N N . ASP A 1 121 ? 26.736 4.538 -9.232 1.00 51.84 121 ASP A N 1
ATOM 911 C CA . ASP A 1 121 ? 26.616 4.523 -10.695 1.00 51.84 121 ASP A CA 1
ATOM 912 C C . ASP A 1 121 ? 25.241 3.950 -11.103 1.00 51.84 121 ASP A C 1
ATOM 914 O O . ASP A 1 121 ? 25.089 2.759 -11.385 1.00 51.84 121 ASP A O 1
ATOM 918 N N . SER A 1 122 ? 24.191 4.785 -11.150 1.00 53.81 122 SER A N 1
ATOM 919 C CA . SER A 1 122 ? 23.001 4.441 -11.946 1.00 53.81 122 SER A CA 1
ATOM 920 C C . SER A 1 122 ? 22.089 5.617 -12.313 1.00 53.81 122 SER A C 1
ATOM 922 O O . SER A 1 122 ? 21.878 6.525 -11.506 1.00 53.81 122 SER A O 1
ATOM 924 N N . PRO A 1 123 ? 21.469 5.586 -13.512 1.00 52.38 123 PRO A N 1
ATOM 925 C CA . PRO A 1 123 ? 20.471 6.555 -13.959 1.00 52.38 123 PRO A CA 1
ATOM 926 C C . PRO A 1 123 ? 19.115 6.283 -13.274 1.00 52.38 123 PRO A C 1
ATOM 928 O O . PRO A 1 123 ? 18.122 5.961 -13.920 1.00 52.38 123 PRO A O 1
ATOM 931 N N . SER A 1 124 ? 19.058 6.382 -11.943 1.00 57.28 124 SER A N 1
ATOM 932 C CA . SER A 1 124 ? 17.926 5.916 -11.120 1.00 57.28 124 SER A CA 1
ATOM 933 C C . SER A 1 124 ? 16.637 6.736 -11.279 1.00 57.28 124 SER A C 1
ATOM 935 O O . SER A 1 124 ? 15.543 6.234 -11.024 1.00 57.28 124 SER A O 1
ATOM 937 N N . ARG A 1 125 ? 16.725 7.991 -11.748 1.00 52.94 125 ARG A N 1
ATOM 938 C CA . ARG A 1 125 ? 15.558 8.889 -11.845 1.00 52.94 125 ARG A CA 1
ATOM 939 C C . ARG A 1 125 ? 14.552 8.505 -12.931 1.00 52.94 125 ARG A C 1
ATOM 941 O O . ARG A 1 125 ? 13.367 8.755 -12.745 1.00 52.94 125 ARG A O 1
ATOM 948 N N . SER A 1 126 ? 15.003 7.925 -14.043 1.00 62.78 126 SER A N 1
ATOM 949 C CA . SER A 1 126 ? 14.126 7.587 -15.176 1.00 62.78 126 SER A CA 1
ATOM 950 C C . SER A 1 126 ? 13.432 6.234 -15.013 1.00 62.78 126 SER A C 1
ATOM 952 O O . SER A 1 126 ? 12.422 6.002 -15.670 1.00 62.78 126 SER A O 1
ATOM 954 N N . SER A 1 127 ? 13.945 5.354 -14.153 1.00 80.25 127 SER A N 1
ATOM 955 C CA . SER A 1 127 ? 13.462 3.972 -14.053 1.00 80.25 127 SER A CA 1
ATOM 956 C C . SER A 1 127 ? 12.127 3.845 -13.319 1.00 80.25 127 SER A C 1
ATOM 958 O O . SER A 1 127 ? 11.399 2.888 -13.549 1.00 80.25 127 SER A O 1
ATOM 960 N N . TYR A 1 128 ? 11.791 4.804 -12.452 1.00 89.00 128 TYR A N 1
ATOM 961 C CA . TYR A 1 128 ? 10.563 4.803 -11.654 1.00 89.00 128 TYR A CA 1
ATOM 962 C C . TYR A 1 128 ? 9.639 5.942 -12.106 1.00 89.00 128 TYR A C 1
ATOM 964 O O . TYR A 1 128 ? 9.579 6.995 -11.463 1.00 89.00 128 TYR A O 1
ATOM 972 N N . SER A 1 129 ? 8.962 5.757 -13.242 1.00 90.38 129 SER A N 1
ATOM 973 C CA . SER A 1 129 ? 7.984 6.701 -13.805 1.00 90.38 129 SER A CA 1
ATOM 974 C C . SER A 1 129 ? 6.602 6.061 -13.971 1.00 90.38 129 SER A C 1
ATOM 976 O O . SER A 1 129 ? 6.458 4.839 -13.888 1.00 90.38 129 SER A O 1
ATOM 978 N N . VAL A 1 130 ? 5.581 6.892 -14.208 1.00 92.12 130 VAL A N 1
ATOM 979 C CA . VAL A 1 130 ? 4.207 6.436 -14.485 1.00 92.12 130 VAL A CA 1
ATOM 980 C C . VAL A 1 130 ? 4.169 5.583 -15.753 1.00 92.12 130 VAL A C 1
ATOM 982 O O . VAL A 1 130 ? 3.488 4.564 -15.793 1.00 92.12 130 VAL A O 1
ATOM 985 N N . GLU A 1 131 ? 4.920 5.975 -16.778 1.00 91.62 131 GLU A N 1
ATOM 986 C CA . GLU A 1 131 ? 5.034 5.253 -18.046 1.00 91.62 131 GLU A CA 1
ATOM 987 C C . GLU A 1 131 ? 5.670 3.882 -17.819 1.00 91.62 131 GLU A C 1
ATOM 989 O O . GLU A 1 131 ? 5.065 2.872 -18.164 1.00 91.62 131 GLU A O 1
ATOM 994 N N . ALA A 1 132 ? 6.814 3.837 -17.126 1.00 91.75 132 ALA A N 1
ATOM 995 C CA . ALA A 1 132 ? 7.499 2.588 -16.803 1.00 91.75 132 ALA A CA 1
ATOM 996 C C . ALA A 1 132 ? 6.621 1.633 -15.977 1.00 91.75 132 ALA A C 1
ATOM 998 O O . ALA A 1 132 ? 6.701 0.417 -16.153 1.00 91.75 132 ALA A O 1
ATOM 999 N N . PHE A 1 133 ? 5.787 2.173 -15.084 1.00 94.44 133 PHE A N 1
ATOM 1000 C CA . PHE A 1 133 ? 4.811 1.392 -14.329 1.00 94.44 133 PHE A CA 1
ATOM 1001 C C . PHE A 1 133 ? 3.680 0.855 -15.212 1.00 94.44 133 PHE A C 1
ATOM 1003 O O . PHE A 1 133 ? 3.338 -0.323 -15.135 1.00 94.44 133 PHE A O 1
ATOM 1010 N N . ARG A 1 134 ? 3.105 1.698 -16.076 1.00 92.25 134 ARG A N 1
ATOM 1011 C CA . ARG A 1 134 ? 2.016 1.302 -16.982 1.00 92.25 134 ARG A CA 1
ATOM 1012 C C . ARG A 1 134 ? 2.455 0.237 -17.978 1.00 92.25 134 ARG A C 1
ATOM 1014 O O . ARG A 1 134 ? 1.670 -0.654 -18.283 1.00 92.25 134 ARG A O 1
ATOM 1021 N N . ASP A 1 135 ? 3.676 0.335 -18.478 1.00 91.62 135 ASP A N 1
ATOM 1022 C CA . ASP A 1 135 ? 4.249 -0.634 -19.408 1.00 91.62 135 ASP A CA 1
ATOM 1023 C C . ASP A 1 135 ? 4.463 -1.990 -18.717 1.00 91.62 135 ASP A C 1
ATOM 1025 O O . ASP A 1 135 ? 3.969 -3.013 -19.196 1.00 91.62 135 ASP A O 1
ATOM 1029 N N . ALA A 1 136 ? 5.024 -1.986 -17.502 1.00 92.81 136 ALA A N 1
ATOM 1030 C CA . ALA A 1 136 ? 5.134 -3.191 -16.677 1.00 92.81 136 ALA A CA 1
ATOM 1031 C C . ALA A 1 136 ? 3.764 -3.820 -16.361 1.00 92.81 136 ALA A C 1
ATOM 1033 O O . ALA A 1 136 ? 3.606 -5.037 -16.441 1.00 92.81 136 ALA A O 1
ATOM 1034 N N . LEU A 1 137 ? 2.759 -3.004 -16.025 1.00 92.00 137 LEU A N 1
ATOM 1035 C CA . LEU A 1 137 ? 1.413 -3.482 -15.708 1.00 92.00 137 LEU A CA 1
ATOM 1036 C C . LEU A 1 137 ? 0.731 -4.124 -16.927 1.00 92.00 137 LEU A C 1
ATOM 1038 O O . LEU A 1 137 ? 0.075 -5.154 -16.792 1.00 92.00 137 LEU A O 1
ATOM 1042 N N . LYS A 1 138 ? 0.913 -3.561 -18.128 1.00 90.50 138 LYS A N 1
ATOM 1043 C CA . LYS A 1 138 ? 0.420 -4.178 -19.370 1.00 90.50 138 LYS A CA 1
ATOM 1044 C C . LYS A 1 138 ? 1.100 -5.518 -19.634 1.00 90.50 138 LYS A C 1
ATOM 1046 O O . LYS A 1 138 ? 0.413 -6.476 -19.973 1.00 90.50 138 LYS A O 1
ATOM 1051 N N . GLU A 1 139 ? 2.423 -5.597 -19.474 1.00 87.94 139 GLU A N 1
ATOM 1052 C CA . GLU A 1 139 ? 3.169 -6.852 -19.630 1.00 87.94 139 GLU A CA 1
ATOM 1053 C C . GLU A 1 139 ? 2.650 -7.926 -18.655 1.00 87.94 139 GLU A C 1
ATOM 1055 O O . GLU A 1 139 ? 2.439 -9.071 -19.055 1.00 87.94 139 GLU A O 1
ATOM 1060 N N . GLU A 1 140 ? 2.369 -7.551 -17.401 1.00 87.12 140 GLU A N 1
ATOM 1061 C CA . GLU A 1 140 ? 1.752 -8.433 -16.400 1.00 87.12 140 GLU A CA 1
ATOM 1062 C C . GLU A 1 140 ? 0.374 -8.944 -16.842 1.00 87.12 140 GLU A C 1
ATOM 1064 O O . GLU A 1 140 ? 0.151 -10.152 -16.854 1.00 87.12 140 GLU A O 1
ATOM 1069 N N . GLN A 1 141 ? -0.527 -8.057 -17.268 1.00 86.25 141 GLN A N 1
ATOM 1070 C CA . GLN A 1 141 ? -1.884 -8.435 -17.689 1.00 86.25 141 GLN A CA 1
ATOM 1071 C C . GLN A 1 141 ? -1.888 -9.325 -18.944 1.00 86.25 141 GLN A C 1
ATOM 1073 O O . GLN A 1 141 ? -2.684 -10.261 -19.058 1.00 86.25 141 GLN A O 1
ATOM 1078 N N . ILE A 1 142 ? -0.969 -9.078 -19.883 1.00 83.69 142 ILE A N 1
ATOM 1079 C CA . ILE A 1 142 ? -0.796 -9.930 -21.067 1.00 83.69 142 ILE A CA 1
ATOM 1080 C C . ILE A 1 142 ? -0.318 -11.324 -20.647 1.00 83.69 142 ILE A C 1
ATOM 1082 O O . ILE A 1 142 ? -0.844 -12.320 -21.139 1.00 83.69 142 ILE A O 1
ATOM 1086 N N . ALA A 1 143 ? 0.640 -11.407 -19.719 1.00 76.81 143 ALA A N 1
ATOM 1087 C CA . ALA A 1 143 ? 1.167 -12.680 -19.235 1.00 76.81 143 ALA A CA 1
ATOM 1088 C C . ALA A 1 143 ? 0.131 -13.520 -18.463 1.00 76.81 143 ALA A C 1
ATOM 1090 O O . ALA A 1 143 ? 0.245 -14.745 -18.448 1.00 76.81 143 ALA A O 1
ATOM 1091 N N . VAL A 1 144 ? -0.874 -12.889 -17.845 1.00 68.00 144 VAL A N 1
ATOM 1092 C CA . VAL A 1 144 ? -1.940 -13.586 -17.102 1.00 68.00 144 VAL A CA 1
ATOM 1093 C C . VAL A 1 144 ? -3.090 -14.056 -18.004 1.00 68.00 144 VAL A C 1
ATOM 1095 O O . VAL A 1 144 ? -3.821 -14.980 -17.642 1.00 68.00 144 VAL A O 1
ATOM 1098 N N . THR A 1 145 ? -3.236 -13.510 -19.217 1.00 50.41 145 THR A N 1
ATOM 1099 C CA . THR A 1 145 ? -4.266 -13.984 -20.157 1.00 50.41 145 THR A CA 1
ATOM 1100 C C . THR A 1 145 ? -4.004 -15.467 -20.485 1.00 50.41 145 THR A C 1
ATOM 1102 O O . THR A 1 145 ? -2.948 -15.794 -21.032 1.00 50.41 145 THR A O 1
ATOM 1105 N N . PRO A 1 146 ? -4.908 -16.400 -20.127 1.00 49.78 146 PRO A N 1
ATOM 1106 C CA . PRO A 1 146 ? -4.560 -17.809 -20.021 1.00 49.78 146 PRO A CA 1
ATOM 1107 C C . PRO A 1 146 ? -4.265 -18.421 -21.391 1.00 49.78 146 PRO A C 1
ATOM 1109 O O . PRO A 1 146 ? -5.035 -18.279 -22.342 1.00 49.78 146 PRO A O 1
ATOM 1112 N N . THR A 1 147 ? -3.194 -19.217 -21.457 1.00 40.16 147 THR A N 1
ATOM 1113 C CA . THR A 1 147 ? -3.181 -20.369 -22.367 1.00 40.16 147 THR A CA 1
ATOM 1114 C C . THR A 1 147 ? -4.461 -21.154 -22.077 1.00 40.16 147 THR A C 1
ATOM 1116 O O . THR A 1 147 ? -4.666 -21.491 -20.908 1.00 40.16 147 THR A O 1
ATOM 1119 N N . PRO A 1 148 ? -5.344 -21.415 -23.059 1.00 42.72 148 PRO A N 1
ATOM 1120 C CA . PRO A 1 148 ? -6.555 -22.168 -22.790 1.00 42.72 148 PRO A CA 1
ATOM 1121 C C . PRO A 1 148 ? -6.143 -23.515 -22.204 1.00 42.72 148 PRO A C 1
ATOM 1123 O O . PRO A 1 148 ? -5.483 -24.317 -22.867 1.00 42.72 148 PRO A O 1
ATOM 1126 N N . THR A 1 149 ? -6.498 -23.744 -20.940 1.00 46.69 149 THR A N 1
ATOM 1127 C CA . THR A 1 149 ? -6.505 -25.077 -20.348 1.00 46.69 149 THR A CA 1
ATOM 1128 C C . THR A 1 149 ? -7.243 -25.970 -21.341 1.00 46.69 149 THR A C 1
ATOM 1130 O O . THR A 1 149 ? -8.379 -25.624 -21.678 1.00 46.69 149 THR A O 1
ATOM 1133 N N . PRO A 1 150 ? -6.642 -27.051 -21.875 1.00 49.00 150 PRO A N 1
ATOM 1134 C CA . PRO A 1 150 ? -7.390 -27.970 -22.710 1.00 49.00 150 PRO A CA 1
ATOM 1135 C C . PRO A 1 150 ? -8.550 -28.481 -21.864 1.00 49.00 150 PRO A C 1
ATOM 1137 O O . PRO A 1 150 ? -8.364 -29.178 -20.866 1.00 49.00 150 PRO A O 1
ATOM 1140 N N . GLU A 1 151 ? -9.736 -28.023 -22.250 1.00 46.84 151 GLU A N 1
ATOM 1141 C CA . GLU A 1 151 ? -11.034 -28.491 -21.814 1.00 46.84 151 GLU A CA 1
ATOM 1142 C C . GLU A 1 151 ? -10.962 -30.009 -21.681 1.00 46.84 151 GLU A C 1
ATOM 1144 O O . GLU A 1 151 ? -10.540 -30.705 -22.610 1.00 46.84 151 GLU A O 1
ATOM 1149 N N . ALA A 1 152 ? -11.280 -30.505 -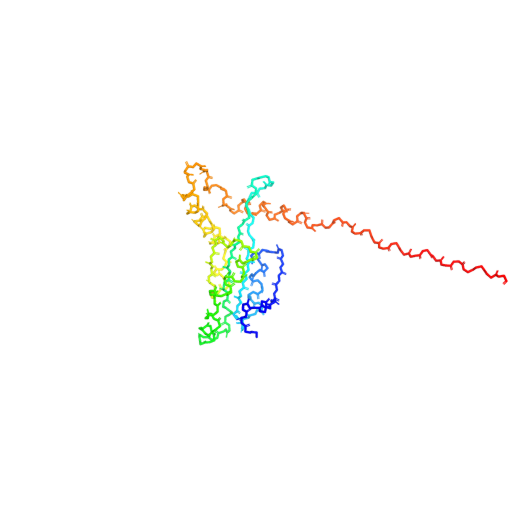20.484 1.00 47.47 152 ALA 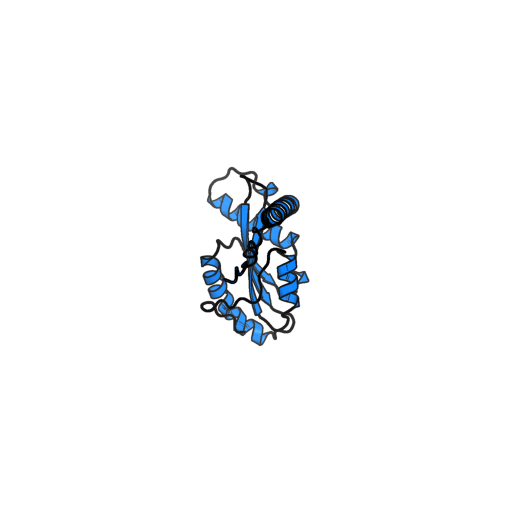A N 1
ATOM 1150 C CA . ALA A 1 152 ? -11.328 -31.925 -20.203 1.00 47.47 152 ALA A CA 1
ATOM 1151 C C . ALA A 1 152 ? -12.134 -32.597 -21.316 1.00 47.47 152 ALA A C 1
ATOM 1153 O O . ALA A 1 152 ? -13.336 -32.365 -21.440 1.00 47.47 152 ALA A O 1
ATOM 1154 N N . ALA A 1 153 ? -11.450 -33.388 -22.145 1.00 47.28 153 ALA A N 1
ATOM 1155 C CA . ALA A 1 153 ? -12.087 -34.174 -23.179 1.00 47.28 153 ALA A CA 1
ATOM 1156 C C . ALA A 1 153 ? -13.221 -34.960 -22.518 1.00 47.28 153 ALA A C 1
ATOM 1158 O O . ALA A 1 153 ? -12.976 -35.815 -21.661 1.00 47.28 153 ALA A O 1
ATOM 1159 N N . ALA A 1 154 ? -14.459 -34.626 -22.882 1.00 49.34 154 ALA A N 1
ATOM 1160 C CA . ALA A 1 154 ? -15.617 -35.400 -22.487 1.00 49.34 154 ALA A CA 1
ATOM 1161 C C . ALA A 1 154 ? -15.325 -36.873 -22.824 1.00 49.34 154 ALA A C 1
ATOM 1163 O O . ALA A 1 154 ? -14.896 -37.159 -23.950 1.00 49.34 154 ALA A O 1
ATOM 1164 N N . PRO A 1 155 ? -15.487 -37.819 -21.880 1.00 50.56 155 PRO A N 1
ATOM 1165 C CA . PRO A 1 155 ? -15.271 -39.217 -22.198 1.00 50.56 155 PRO A CA 1
ATOM 1166 C C . PRO A 1 155 ? -16.235 -39.611 -23.320 1.00 50.56 155 PRO A C 1
ATOM 1168 O O . PRO A 1 155 ? -17.432 -39.320 -23.262 1.00 50.56 155 PRO A O 1
ATOM 1171 N N . ALA A 1 156 ? -15.685 -40.243 -24.359 1.00 56.81 156 ALA A N 1
ATOM 1172 C CA . ALA A 1 156 ? -16.445 -40.756 -25.488 1.00 56.81 156 ALA A CA 1
ATOM 1173 C C . ALA A 1 156 ? -17.655 -41.575 -24.992 1.00 56.81 156 ALA A C 1
ATOM 1175 O O . ALA A 1 156 ? -17.522 -42.321 -24.016 1.00 56.81 156 ALA A O 1
ATOM 1176 N N . PRO A 1 157 ? -18.831 -41.463 -25.636 1.00 50.12 157 PRO A N 1
ATOM 1177 C CA . PRO A 1 157 ? -20.018 -42.175 -25.189 1.00 50.12 157 PRO A CA 1
ATOM 1178 C C . PRO A 1 157 ? -19.763 -43.686 -25.186 1.00 50.12 157 PRO A C 1
ATOM 1180 O O . PRO A 1 157 ? -19.331 -44.266 -26.184 1.00 50.12 157 PRO A O 1
ATOM 1183 N N . LEU A 1 158 ? -20.035 -44.320 -24.043 1.00 51.56 158 LEU A N 1
ATOM 1184 C CA . LEU A 1 158 ? -20.009 -45.770 -23.872 1.00 51.56 158 LEU A CA 1
ATOM 1185 C C . LEU A 1 158 ? -21.048 -46.401 -24.807 1.00 51.56 158 LEU A C 1
ATOM 1187 O O . LEU A 1 158 ? -22.249 -46.378 -24.538 1.00 51.56 158 LEU A O 1
ATOM 1191 N N . ILE A 1 159 ? -20.579 -46.964 -25.921 1.00 57.22 159 ILE A N 1
ATOM 1192 C CA . ILE A 1 159 ? -21.390 -47.808 -26.800 1.00 57.22 159 ILE A CA 1
ATOM 1193 C C . ILE A 1 159 ? -21.564 -49.155 -26.094 1.00 57.22 159 ILE A C 1
ATOM 1195 O O . ILE A 1 159 ? -20.686 -50.017 -26.151 1.00 57.22 159 ILE A O 1
ATOM 1199 N N . TRP A 1 160 ? -22.700 -49.344 -25.428 1.00 40.56 160 TRP A N 1
ATOM 1200 C CA . TRP A 1 160 ? -23.123 -50.664 -24.975 1.00 40.56 160 TRP A CA 1
ATOM 1201 C C . TRP A 1 160 ? -23.397 -51.537 -26.205 1.00 40.56 160 TRP A C 1
ATOM 1203 O O . TRP A 1 160 ? -24.268 -51.225 -27.015 1.00 40.56 160 TRP A O 1
ATOM 1213 N N . LYS A 1 161 ? -22.635 -52.623 -26.372 1.00 44.94 161 LYS A N 1
ATOM 1214 C CA . LYS A 1 161 ? -23.002 -53.715 -27.279 1.00 44.94 161 LYS A CA 1
ATOM 1215 C C . LYS A 1 161 ? -23.742 -54.767 -26.466 1.00 44.94 161 LYS A C 1
ATOM 1217 O O . LYS A 1 161 ? -23.111 -55.499 -25.709 1.00 44.94 161 LYS A O 1
ATOM 1222 N N . GLU A 1 162 ? -25.057 -54.830 -26.631 1.00 44.81 162 GLU A N 1
ATOM 1223 C CA . GLU A 1 162 ? -25.852 -55.975 -26.191 1.00 44.81 162 GLU A CA 1
ATOM 1224 C C . GLU A 1 162 ? -25.433 -57.227 -26.984 1.00 44.81 162 GLU A C 1
ATOM 1226 O O . GLU A 1 162 ? -25.276 -57.189 -28.211 1.00 44.81 162 GLU A O 1
ATOM 1231 N N . LYS A 1 163 ? -25.229 -58.330 -26.265 1.00 42.75 163 LYS A N 1
ATOM 1232 C CA . LYS A 1 163 ? -25.285 -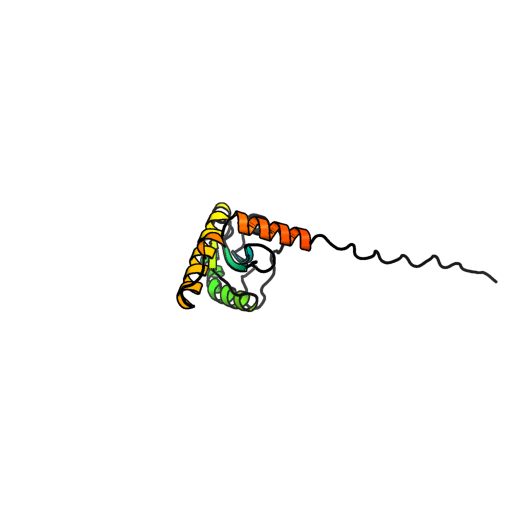59.702 -26.769 1.00 42.75 163 LYS A CA 1
ATOM 1233 C C . LYS A 1 163 ? -26.078 -60.536 -25.782 1.00 42.75 163 LYS A C 1
ATOM 1235 O O . LYS A 1 163 ? -25.868 -60.322 -24.568 1.00 42.75 163 LYS A O 1
#